Protein AF-A0A2V7HLI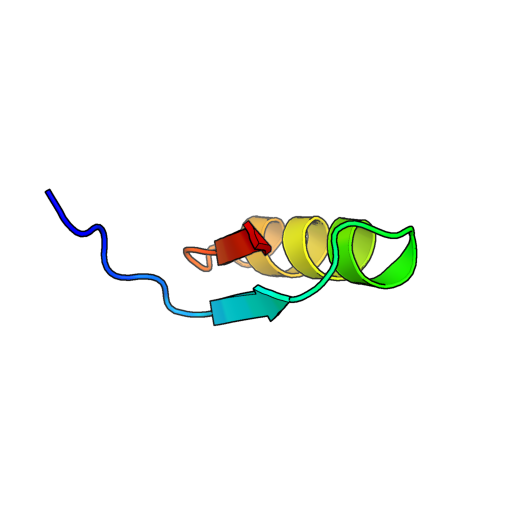6-F1 (afdb_monomer_lite)

Structure (mmCIF, N/CA/C/O backbone):
data_AF-A0A2V7HLI6-F1
#
_entry.id   AF-A0A2V7HLI6-F1
#
loop_
_atom_site.group_PDB
_atom_site.id
_atom_site.type_sy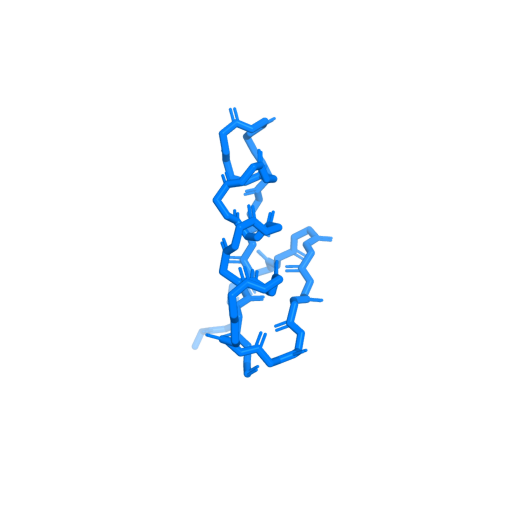mbol
_atom_site.label_atom_id
_atom_site.label_alt_id
_atom_site.label_comp_id
_atom_site.label_asym_id
_atom_site.label_entity_id
_atom_site.label_seq_id
_atom_site.pdbx_PDB_ins_code
_atom_site.Cartn_x
_atom_site.Cartn_y
_atom_site.Cartn_z
_atom_site.occupancy
_atom_site.B_iso_or_equiv
_atom_site.auth_seq_id
_atom_site.auth_comp_id
_atom_site.auth_asym_id
_atom_site.auth_atom_id
_atom_site.pdbx_PDB_model_num
ATOM 1 N N . MET A 1 1 ? -7.746 -15.175 5.789 1.00 49.38 1 MET A N 1
ATOM 2 C CA . MET A 1 1 ? -8.554 -14.023 6.244 1.00 49.38 1 MET A CA 1
ATOM 3 C C . MET A 1 1 ? -8.403 -12.914 5.219 1.00 49.38 1 MET A C 1
ATOM 5 O O . MET A 1 1 ? -7.287 -12.455 5.024 1.00 49.38 1 MET A O 1
ATOM 9 N N . THR A 1 2 ? -9.474 -12.521 4.537 1.00 68.25 2 THR A N 1
ATOM 10 C CA . THR A 1 2 ? -9.505 -11.308 3.708 1.00 68.25 2 THR A CA 1
ATOM 11 C C . THR A 1 2 ? -9.759 -10.114 4.627 1.00 68.25 2 THR A C 1
ATOM 13 O O . THR A 1 2 ? -10.779 -10.075 5.311 1.00 68.25 2 THR A O 1
ATOM 16 N N . ARG A 1 3 ? -8.818 -9.166 4.708 1.00 75.56 3 ARG A N 1
ATOM 17 C CA . ARG A 1 3 ? -9.097 -7.857 5.315 1.00 75.56 3 ARG A C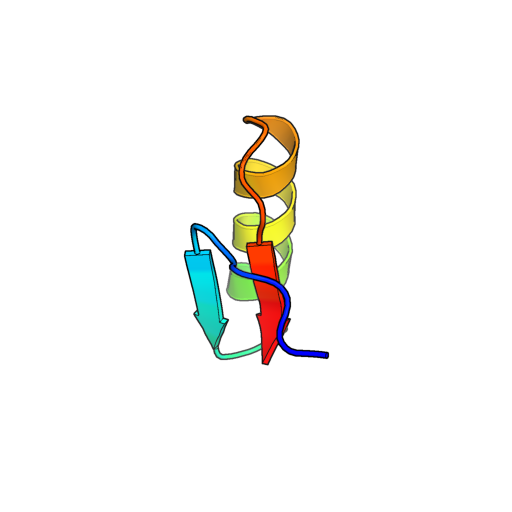A 1
ATOM 18 C C . ARG A 1 3 ? -9.781 -6.988 4.264 1.00 75.56 3 ARG A C 1
ATOM 20 O O . ARG A 1 3 ? -9.307 -6.932 3.133 1.00 75.56 3 ARG A O 1
ATOM 27 N N . ALA A 1 4 ? -10.889 -6.351 4.631 1.00 83.38 4 ALA A N 1
ATOM 28 C CA . ALA A 1 4 ? -11.504 -5.332 3.791 1.00 83.38 4 ALA A CA 1
ATOM 29 C C . ALA A 1 4 ? -10.587 -4.100 3.766 1.00 83.38 4 ALA A C 1
ATOM 31 O O . ALA A 1 4 ? -10.109 -3.671 4.817 1.00 83.38 4 ALA A O 1
ATOM 32 N N . ALA A 1 5 ? -10.318 -3.586 2.570 1.00 92.25 5 ALA A N 1
ATOM 33 C CA . ALA A 1 5 ? -9.607 -2.337 2.348 1.00 92.25 5 ALA A CA 1
ATOM 34 C C . ALA A 1 5 ? -10.590 -1.331 1.752 1.00 92.25 5 ALA A C 1
ATOM 36 O O . ALA A 1 5 ? -11.412 -1.703 0.914 1.00 92.25 5 ALA A O 1
ATOM 37 N N . ASP A 1 6 ? -10.479 -0.074 2.158 1.00 96.75 6 ASP A N 1
ATOM 38 C CA . ASP A 1 6 ? -11.216 1.026 1.542 1.00 96.75 6 ASP A CA 1
ATOM 39 C C . ASP A 1 6 ? -10.617 1.364 0.171 1.00 96.75 6 ASP A C 1
ATOM 41 O O . ASP A 1 6 ? -11.329 1.765 -0.748 1.00 96.75 6 ASP A O 1
ATOM 45 N N . VAL A 1 7 ? -9.297 1.175 0.020 1.00 97.19 7 VAL A N 1
ATOM 46 C CA . VAL A 1 7 ? -8.562 1.481 -1.212 1.00 97.19 7 VAL A CA 1
ATOM 47 C C . VAL A 1 7 ? -7.559 0.382 -1.560 1.00 97.19 7 VAL A C 1
ATOM 49 O O . VAL A 1 7 ? -6.790 -0.083 -0.715 1.00 97.19 7 VAL A O 1
ATOM 52 N N . LEU A 1 8 ? -7.532 0.018 -2.844 1.00 97.50 8 LEU A N 1
ATOM 53 C CA . LEU A 1 8 ? -6.519 -0.836 -3.453 1.00 97.50 8 LEU A CA 1
ATOM 54 C C . LEU A 1 8 ? -5.618 0.001 -4.368 1.00 97.50 8 LEU A C 1
ATOM 56 O O . LEU A 1 8 ? -6.089 0.550 -5.363 1.00 97.50 8 LEU A O 1
ATOM 60 N N . VAL A 1 9 ? -4.327 0.072 -4.056 1.00 97.88 9 VAL A N 1
ATOM 61 C CA . VAL A 1 9 ? -3.316 0.701 -4.914 1.00 97.88 9 VAL A CA 1
ATOM 62 C C . VAL A 1 9 ? -2.566 -0.394 -5.662 1.00 97.88 9 VAL A C 1
ATOM 64 O O . VAL A 1 9 ? -1.988 -1.276 -5.037 1.00 97.88 9 VAL A O 1
ATOM 67 N N . VAL A 1 10 ? -2.566 -0.338 -6.994 1.00 97.69 10 VAL A N 1
ATOM 68 C CA . VAL A 1 10 ? -1.831 -1.293 -7.835 1.00 97.69 10 VAL A CA 1
ATOM 69 C C . VAL A 1 10 ? -0.548 -0.633 -8.338 1.00 97.69 10 VAL A C 1
ATOM 71 O O . VAL A 1 10 ? -0.596 0.356 -9.068 1.00 97.69 10 VAL A O 1
ATOM 74 N N . GLY A 1 11 ? 0.594 -1.196 -7.949 1.00 96.38 11 GLY A N 1
ATOM 75 C CA . GLY A 1 11 ? 1.941 -0.714 -8.221 1.00 96.38 11 GLY A CA 1
ATOM 76 C C . GLY A 1 11 ? 2.545 0.055 -7.042 1.00 96.38 11 GLY A C 1
ATOM 77 O O . GLY A 1 11 ? 2.101 1.146 -6.703 1.00 96.38 11 GLY A O 1
ATOM 78 N N . ALA A 1 12 ? 3.637 -0.464 -6.475 1.00 96.62 12 ALA A N 1
ATOM 79 C CA . ALA A 1 12 ? 4.370 0.140 -5.352 1.00 96.62 12 ALA A CA 1
ATOM 80 C C . ALA A 1 12 ? 5.533 1.065 -5.783 1.00 96.62 12 ALA A C 1
ATOM 82 O O . ALA A 1 12 ? 6.518 1.226 -5.063 1.00 96.62 12 ALA A O 1
ATOM 83 N N . GLY A 1 13 ? 5.447 1.660 -6.978 1.00 98.25 13 GLY A N 1
ATOM 84 C CA . GLY A 1 13 ? 6.389 2.696 -7.413 1.00 98.25 13 GLY A CA 1
ATOM 85 C C . GLY A 1 13 ? 6.232 3.995 -6.605 1.00 98.25 13 GLY A C 1
ATOM 86 O O .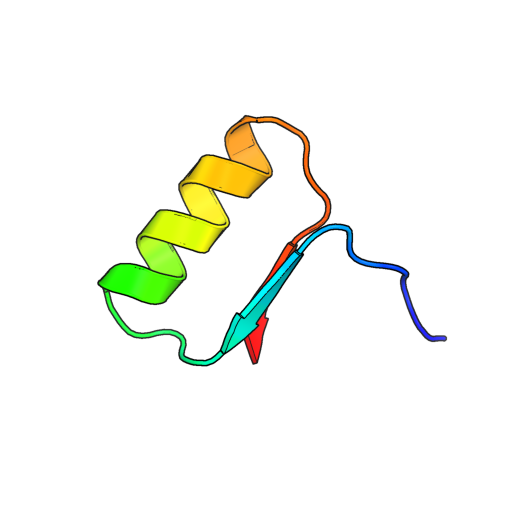 GLY A 1 13 ? 5.340 4.084 -5.760 1.00 98.25 13 GLY A O 1
ATOM 87 N N . PRO A 1 14 ? 7.029 5.044 -6.887 1.00 98.50 14 PRO A N 1
ATOM 88 C CA . PRO A 1 14 ? 7.007 6.286 -6.108 1.00 98.50 14 PRO A CA 1
ATOM 89 C C . PRO A 1 14 ? 5.607 6.890 -5.955 1.00 98.50 14 PRO A C 1
ATOM 91 O O . PRO A 1 14 ? 5.217 7.277 -4.858 1.00 98.50 14 PRO A O 1
ATOM 94 N N . ALA A 1 15 ? 4.828 6.901 -7.041 1.00 98.06 15 ALA A N 1
ATOM 95 C CA . ALA A 1 15 ? 3.455 7.387 -7.019 1.00 98.06 15 ALA A CA 1
ATOM 96 C C . ALA A 1 15 ? 2.555 6.525 -6.121 1.00 98.06 15 ALA A C 1
ATOM 98 O O . ALA A 1 15 ? 1.898 7.057 -5.235 1.00 98.06 15 ALA A O 1
ATOM 99 N N . GLY A 1 16 ? 2.560 5.199 -6.294 1.00 98.50 16 GLY A N 1
ATOM 100 C CA . GLY A 1 16 ? 1.687 4.311 -5.526 1.00 98.50 16 GLY A CA 1
ATOM 101 C C . GLY A 1 16 ? 2.031 4.264 -4.039 1.00 98.50 16 GLY A C 1
ATOM 102 O O . GLY A 1 16 ? 1.132 4.295 -3.203 1.00 98.50 16 GLY A O 1
ATOM 103 N N . ALA A 1 17 ? 3.319 4.288 -3.695 1.00 98.50 17 ALA A N 1
ATOM 104 C CA . ALA A 1 17 ? 3.758 4.370 -2.306 1.00 98.50 17 ALA A CA 1
ATOM 105 C C . ALA A 1 17 ? 3.336 5.700 -1.660 1.00 98.50 17 ALA A C 1
ATOM 107 O O . ALA A 1 17 ? 2.762 5.693 -0.574 1.00 98.50 17 ALA A O 1
ATOM 108 N N . ALA A 1 18 ? 3.549 6.831 -2.343 1.00 98.69 18 ALA A N 1
ATOM 109 C CA . ALA A 1 18 ? 3.127 8.138 -1.842 1.00 98.69 18 ALA A CA 1
ATOM 110 C C . ALA A 1 18 ? 1.602 8.223 -1.676 1.00 98.69 18 ALA A C 1
ATOM 112 O O . ALA A 1 18 ? 1.120 8.723 -0.663 1.00 98.69 18 ALA A O 1
ATOM 113 N N . THR A 1 19 ? 0.838 7.684 -2.631 1.00 98.50 19 THR A N 1
ATOM 114 C CA . THR A 1 19 ? -0.623 7.597 -2.539 1.00 98.50 19 THR A CA 1
ATOM 115 C C . THR A 1 19 ? -1.058 6.744 -1.352 1.00 98.50 19 THR A C 1
ATOM 117 O O . THR A 1 19 ? -1.917 7.172 -0.587 1.00 98.50 19 THR A O 1
ATOM 120 N N . ALA A 1 20 ? -0.464 5.563 -1.162 1.00 98.56 20 ALA A N 1
ATOM 121 C CA . ALA A 1 20 ? -0.818 4.682 -0.055 1.00 98.56 20 ALA A CA 1
ATOM 122 C C . ALA A 1 20 ? -0.523 5.320 1.310 1.00 98.56 20 ALA A C 1
ATOM 124 O O . ALA A 1 20 ? -1.358 5.232 2.206 1.00 98.56 20 ALA A O 1
ATOM 125 N N . ILE A 1 21 ? 0.621 6.001 1.447 1.00 98.50 21 ILE A N 1
ATOM 126 C CA . ILE A 1 21 ? 0.990 6.735 2.666 1.00 98.50 21 ILE A CA 1
ATOM 127 C C . ILE A 1 21 ? -0.017 7.850 2.936 1.00 98.50 21 ILE A C 1
ATOM 129 O O . ILE A 1 21 ? -0.613 7.875 4.009 1.00 98.50 21 ILE A O 1
ATOM 133 N N . LEU A 1 22 ? -0.266 8.714 1.948 1.00 98.62 22 LEU A N 1
ATOM 134 C CA . LEU A 1 22 ? -1.199 9.829 2.090 1.00 98.62 22 LEU A CA 1
ATOM 135 C C . LEU A 1 22 ? -2.588 9.346 2.530 1.00 98.62 22 LEU A C 1
ATOM 137 O O . LEU A 1 22 ? -3.177 9.900 3.451 1.00 98.62 22 LEU A O 1
ATOM 141 N N . LEU A 1 23 ? -3.120 8.307 1.883 1.00 98.38 23 LEU A N 1
ATOM 142 C CA . LEU A 1 23 ? -4.453 7.783 2.187 1.00 98.38 23 LEU A CA 1
ATOM 143 C C . LEU A 1 23 ? -4.512 7.098 3.558 1.00 98.38 23 LEU A C 1
ATOM 145 O O . LEU A 1 23 ? -5.505 7.253 4.270 1.00 98.38 23 LEU A O 1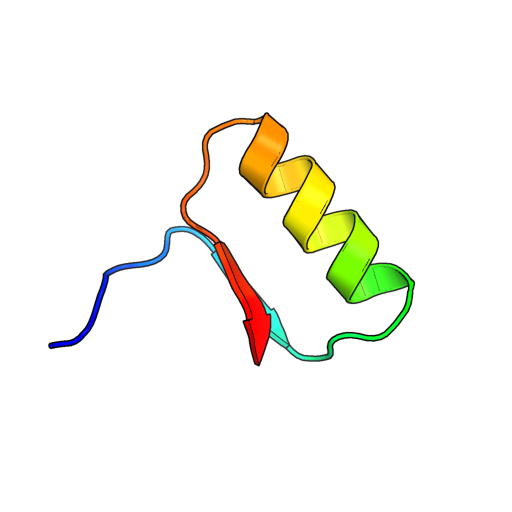
ATOM 149 N N . ALA A 1 24 ? -3.450 6.397 3.959 1.00 98.25 24 ALA A N 1
ATOM 150 C CA . ALA A 1 24 ? -3.354 5.821 5.296 1.00 98.25 24 ALA A CA 1
ATOM 151 C C . ALA A 1 24 ? -3.298 6.906 6.386 1.00 98.25 24 ALA A C 1
ATOM 153 O O . ALA A 1 24 ? -3.940 6.760 7.424 1.00 98.25 24 ALA A O 1
ATOM 154 N N . GLU A 1 25 ? -2.604 8.024 6.145 1.00 98.56 25 GLU A N 1
ATOM 155 C CA . GLU A 1 25 ? -2.585 9.184 7.053 1.00 98.56 25 GLU A CA 1
ATOM 156 C C . GLU A 1 25 ? -3.965 9.842 7.203 1.00 98.56 25 GLU A C 1
ATOM 158 O O . GLU A 1 25 ? -4.264 10.404 8.255 1.00 98.56 25 GLU A O 1
ATOM 163 N N . GLN A 1 26 ? -4.835 9.729 6.193 1.00 98.19 26 GLN A N 1
ATOM 164 C CA . GLN A 1 26 ? -6.242 10.147 6.286 1.00 98.19 26 GLN A CA 1
ATOM 165 C C . GLN A 1 26 ? -7.142 9.113 6.990 1.00 98.19 26 GLN A C 1
ATOM 167 O O . GLN A 1 26 ? -8.351 9.315 7.089 1.00 98.19 26 GLN A O 1
ATOM 172 N N . GLY A 1 27 ? -6.575 8.009 7.486 1.00 97.56 27 GLY A N 1
ATOM 173 C CA . GLY A 1 27 ? -7.289 6.981 8.243 1.00 97.56 27 GLY A CA 1
ATOM 174 C C . GLY A 1 27 ? -7.939 5.884 7.397 1.00 97.56 27 GLY A C 1
ATOM 175 O O . GLY A 1 27 ? -8.721 5.105 7.938 1.00 97.56 27 GLY A O 1
ATOM 176 N N . LEU A 1 28 ? -7.635 5.798 6.098 1.00 98.12 28 LEU A N 1
ATOM 177 C CA . LEU A 1 28 ? -8.173 4.751 5.225 1.00 98.12 28 LEU A CA 1
ATOM 178 C C . LEU A 1 28 ? -7.395 3.440 5.374 1.00 98.12 28 LEU A C 1
ATOM 180 O O . LEU A 1 28 ? -6.165 3.427 5.470 1.00 98.12 28 LEU A O 1
ATOM 184 N N . ALA A 1 29 ? -8.103 2.313 5.309 1.00 97.25 29 ALA A N 1
ATOM 185 C CA . ALA A 1 29 ? -7.480 1.002 5.197 1.00 97.25 29 ALA A CA 1
ATOM 186 C C . ALA A 1 29 ? -7.010 0.776 3.752 1.00 97.25 29 ALA A C 1
ATOM 188 O O . ALA A 1 29 ? -7.808 0.471 2.865 1.00 97.25 29 ALA A O 1
ATOM 189 N N . VAL A 1 30 ? -5.705 0.912 3.506 1.00 97.69 30 VAL A N 1
ATOM 190 C CA . VAL A 1 30 ? -5.110 0.761 2.168 1.00 97.69 30 VAL A CA 1
ATOM 191 C C . VAL A 1 30 ? -4.418 -0.593 2.023 1.00 97.69 30 VAL A C 1
ATOM 193 O O . VAL A 1 30 ? -3.683 -1.028 2.908 1.00 97.69 30 VAL A O 1
ATOM 196 N N . THR A 1 31 ? -4.617 -1.250 0.881 1.00 97.44 31 THR A N 1
ATOM 197 C CA . THR A 1 31 ? -3.812 -2.400 0.441 1.00 97.44 31 THR A CA 1
ATOM 198 C C . THR A 1 31 ? -3.035 -2.024 -0.813 1.00 97.44 31 THR A C 1
ATOM 200 O O . THR A 1 31 ? -3.592 -1.411 -1.721 1.00 97.44 31 THR A O 1
ATOM 203 N N . VAL A 1 32 ? -1.758 -2.403 -0.871 1.00 97.62 32 VAL A N 1
ATOM 204 C CA . VAL A 1 32 ? -0.901 -2.215 -2.049 1.00 97.62 32 VAL A CA 1
ATOM 205 C C . VAL A 1 32 ? -0.612 -3.580 -2.670 1.00 97.62 32 VAL A C 1
ATOM 207 O O . VAL A 1 32 ? -0.252 -4.505 -1.938 1.00 97.62 32 VAL A O 1
ATOM 210 N N . LEU A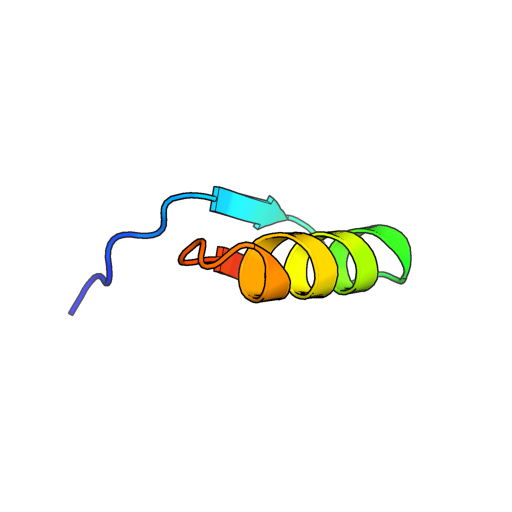 1 33 ? -0.785 -3.699 -3.988 1.00 95.69 33 LEU A N 1
ATOM 211 C CA . LEU A 1 33 ? -0.455 -4.883 -4.794 1.00 95.69 33 LEU A CA 1
ATOM 212 C C . LEU A 1 33 ? 0.594 -4.562 -5.855 1.00 95.69 33 LEU A C 1
ATOM 214 O O . LEU A 1 33 ? 0.524 -3.454 -6.430 1.00 95.69 33 LEU A O 1
#

Foldseek 3Di:
DDDDWPEEQEDCPPVSVVVQVVVVVVVTRYDYD

Secondary structure (DSSP, 8-state):
-PPP-SEEE---SHHHHHHHHHHHHTT--EEE-

Radius of gyration: 9.19 Å; chains: 1; bounding box: 18×24×16 Å

pLDDT: mean 94.19, std 10.35, range [49.38, 98.69]

Sequence (33 aa):
MTRAADVLVVGAGPAGAATAILLAEQGLAVTVL